Protein AF-A0A8X6IVR6-F1 (afdb_monomer_lite)

Radius of gyration: 20.41 Å; chains: 1; bounding box: 38×17×61 Å

InterPro domains:
  IPR033895 UDP-GlcNAc-dolichyl-phosphate GlcNAc phosphotransferase [PTHR10571] (2-65)

Structure (mmCIF, N/CA/C/O backbone):
data_AF-A0A8X6IVR6-F1
#
_entry.id   AF-A0A8X6IVR6-F1
#
loop_
_atom_site.group_PDB
_atom_site.id
_atom_site.type_symbol
_atom_site.label_atom_id
_atom_site.label_alt_id
_atom_site.label_comp_id
_atom_site.label_asym_id
_atom_site.label_entity_id
_atom_site.label_seq_id
_atom_site.pdbx_PDB_ins_code
_atom_site.Cartn_x
_atom_site.Cartn_y
_atom_site.Cartn_z
_atom_site.occupancy
_atom_site.B_iso_or_equiv
_atom_site.auth_seq_id
_atom_site.auth_comp_id
_atom_site.auth_asym_id
_atom_site.auth_atom_id
_atom_site.pdbx_PDB_model_num
ATOM 1 N N . MET A 1 1 ? -18.510 -7.009 9.661 1.00 58.91 1 MET A N 1
ATOM 2 C CA . MET A 1 1 ? -17.297 -7.722 9.197 1.00 58.91 1 MET A CA 1
ATOM 3 C C . MET A 1 1 ? -16.368 -8.123 10.351 1.00 58.91 1 MET A C 1
ATOM 5 O O . MET A 1 1 ? -16.481 -9.260 10.774 1.00 58.91 1 MET A O 1
ATOM 9 N N . PHE A 1 2 ? -15.546 -7.248 10.954 1.00 64.69 2 PHE A N 1
ATOM 10 C CA . PHE A 1 2 ? -14.637 -7.649 12.060 1.00 64.69 2 PHE A CA 1
ATOM 11 C C . PHE A 1 2 ? -15.349 -8.020 13.373 1.00 64.69 2 PHE A C 1
ATOM 13 O O . PHE A 1 2 ? -15.044 -9.042 13.978 1.00 64.69 2 PHE A O 1
ATOM 20 N N . LEU A 1 3 ? -16.379 -7.256 13.751 1.00 61.47 3 LEU A N 1
ATOM 21 C CA . LEU A 1 3 ? -17.237 -7.543 14.914 1.00 61.47 3 LEU A CA 1
ATOM 22 C C . LEU A 1 3 ? -18.067 -8.832 14.758 1.00 61.47 3 LEU A C 1
ATOM 24 O O . LEU A 1 3 ? -18.410 -9.467 15.747 1.00 61.47 3 LEU A O 1
ATOM 28 N N . GLN A 1 4 ? -18.383 -9.226 13.519 1.00 63.19 4 GLN A N 1
ATOM 29 C CA . GLN A 1 4 ? -19.100 -10.475 13.214 1.00 63.19 4 GLN A CA 1
ATOM 30 C C . GLN A 1 4 ? -18.167 -11.692 13.188 1.00 63.19 4 GLN A C 1
ATOM 32 O O . GLN A 1 4 ? -18.620 -12.800 13.445 1.00 63.19 4 GLN A O 1
ATOM 37 N N . ALA A 1 5 ? -16.877 -11.489 12.910 1.00 70.81 5 ALA A N 1
ATOM 38 C CA . ALA A 1 5 ? -15.852 -12.532 12.912 1.00 70.81 5 ALA A CA 1
ATOM 39 C C . ALA A 1 5 ? -15.220 -12.761 14.303 1.00 70.81 5 ALA A C 1
ATOM 41 O O . ALA A 1 5 ? -14.223 -13.466 14.404 1.00 70.81 5 ALA A O 1
ATOM 42 N N . ASN A 1 6 ? -15.765 -12.149 15.367 1.00 64.94 6 ASN A N 1
ATOM 43 C CA . ASN A 1 6 ? -15.202 -12.125 16.728 1.00 64.94 6 ASN A CA 1
ATOM 44 C C . ASN A 1 6 ? -13.756 -11.589 16.835 1.00 64.94 6 ASN A C 1
ATOM 46 O O . ASN A 1 6 ? -13.133 -11.726 17.882 1.00 64.94 6 ASN A O 1
ATOM 50 N N . LEU A 1 7 ? -13.244 -10.903 15.807 1.00 67.88 7 LEU A N 1
ATOM 51 C CA . LEU A 1 7 ? -11.981 -10.151 15.846 1.00 67.88 7 LEU A CA 1
ATOM 52 C C . LEU A 1 7 ? -12.213 -8.779 16.494 1.00 67.88 7 LEU A C 1
ATOM 54 O O . LEU A 1 7 ? -12.005 -7.722 15.891 1.00 67.88 7 LEU A O 1
ATOM 58 N N . CYS A 1 8 ? -12.752 -8.808 17.708 1.00 70.38 8 CYS A N 1
ATOM 59 C CA . CYS A 1 8 ? -13.100 -7.627 18.475 1.00 70.38 8 CYS A CA 1
ATOM 60 C C . CYS A 1 8 ? -12.772 -7.823 19.955 1.00 70.38 8 CYS A C 1
ATOM 62 O O . CYS A 1 8 ? -13.190 -8.809 20.561 1.00 70.38 8 CYS A O 1
ATOM 64 N N . GLY A 1 9 ? -12.083 -6.845 20.528 1.00 75.50 9 GLY A N 1
ATOM 65 C CA . GLY A 1 9 ? -11.727 -6.788 21.939 1.00 75.50 9 GLY A CA 1
ATOM 66 C C . GLY A 1 9 ? -12.481 -5.681 22.653 1.00 75.50 9 GLY A C 1
ATOM 67 O O . GLY A 1 9 ? -13.082 -4.807 22.027 1.00 75.50 9 GLY A O 1
ATOM 68 N N . CYS A 1 10 ? -12.460 -5.710 23.979 1.00 75.56 10 CYS A N 1
ATOM 69 C CA . CYS A 1 10 ? -12.894 -4.577 24.789 1.00 75.56 10 CYS A CA 1
ATOM 70 C C . CYS A 1 10 ? -11.670 -3.748 25.180 1.00 75.56 10 CYS A C 1
ATOM 72 O O . CYS A 1 10 ? -10.629 -4.302 25.528 1.00 75.56 10 CYS A O 1
ATOM 74 N N . ASP A 1 11 ? -11.814 -2.426 25.172 1.00 77.12 11 ASP A N 1
ATOM 75 C CA . ASP A 1 11 ? -10.792 -1.522 25.702 1.00 77.12 11 ASP A CA 1
ATOM 76 C C . ASP A 1 11 ? -10.655 -1.723 27.223 1.00 77.12 11 ASP A C 1
ATOM 78 O O . ASP A 1 11 ? -11.508 -1.296 28.000 1.00 77.12 11 ASP A O 1
ATOM 82 N N . LEU A 1 12 ? -9.579 -2.391 27.654 1.00 80.25 12 LEU A N 1
ATOM 83 C CA . LEU A 1 12 ? -9.291 -2.680 29.067 1.00 80.25 12 LEU A CA 1
ATOM 84 C C . LEU A 1 12 ? -9.000 -1.413 29.893 1.00 80.25 12 LEU A C 1
ATOM 86 O O . LEU A 1 12 ? -9.038 -1.466 31.122 1.00 80.25 12 LEU A O 1
ATOM 90 N N . GLY A 1 13 ? -8.715 -0.279 29.241 1.00 80.50 13 GLY A N 1
ATOM 91 C CA . GLY A 1 13 ? -8.443 1.004 29.888 1.00 80.50 13 GLY A CA 1
ATOM 92 C C . GLY A 1 13 ? -9.696 1.827 30.198 1.00 80.50 13 GLY A C 1
ATOM 93 O O . GLY A 1 13 ? -9.599 2.849 30.881 1.00 80.50 13 GLY A O 1
ATOM 94 N N . LYS A 1 14 ? -10.880 1.410 29.727 1.00 81.25 14 LYS A N 1
ATOM 95 C CA . LYS A 1 14 ? -12.146 2.127 29.940 1.00 81.25 14 LYS A CA 1
ATOM 96 C C . LYS A 1 14 ? -13.150 1.284 30.725 1.00 81.25 14 LYS A C 1
ATOM 98 O O . LYS A 1 14 ? -13.227 0.070 30.601 1.00 8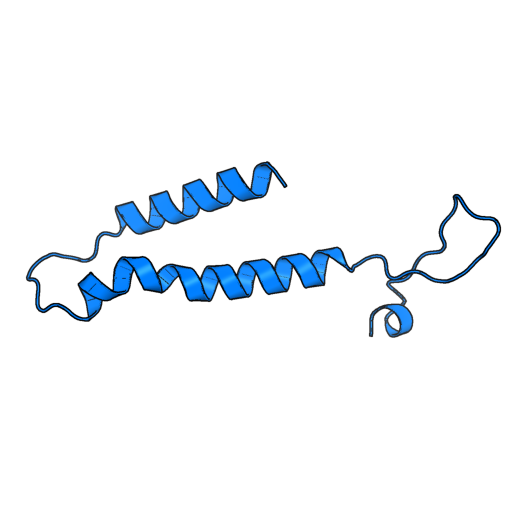1.25 14 LYS A O 1
ATOM 103 N N . ARG A 1 15 ? -13.987 1.959 31.529 1.00 77.62 15 ARG A N 1
ATOM 104 C CA . ARG A 1 15 ? -15.140 1.320 32.201 1.00 77.62 15 ARG A CA 1
ATOM 105 C C . ARG A 1 15 ? -16.228 0.889 31.210 1.00 77.62 15 ARG A C 1
ATOM 107 O O . ARG A 1 15 ? -17.018 0.009 31.541 1.00 77.62 15 ARG A O 1
ATOM 114 N N . SER A 1 16 ? -16.272 1.506 30.025 1.00 75.69 16 SER A N 1
ATOM 115 C CA . SER A 1 16 ? -17.155 1.067 28.942 1.00 75.69 16 SER A CA 1
ATOM 116 C C . SER A 1 16 ? -16.635 -0.233 28.334 1.00 75.69 16 SER A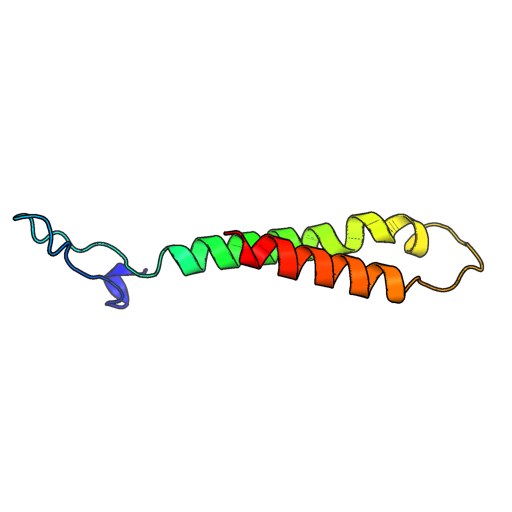 C 1
ATOM 118 O O . SER A 1 16 ? -15.452 -0.332 28.020 1.00 75.69 16 SER A O 1
ATOM 120 N N . LYS A 1 17 ? -17.521 -1.215 28.146 1.00 74.88 17 LYS A N 1
ATOM 121 C CA . LYS A 1 17 ? -17.202 -2.522 27.546 1.00 74.88 17 LYS A CA 1
ATOM 122 C C . LYS A 1 17 ? -17.586 -2.607 26.067 1.00 74.88 17 LYS A C 1
ATOM 124 O O . LYS A 1 17 ? -17.919 -3.687 25.576 1.00 74.88 17 LYS A O 1
ATOM 129 N N . ASP A 1 18 ? -17.550 -1.484 25.359 1.00 80.38 18 ASP A N 1
ATOM 130 C CA . ASP A 1 18 ? -17.818 -1.465 23.922 1.00 80.38 18 ASP A CA 1
ATOM 131 C C . ASP A 1 18 ? -16.799 -2.340 23.178 1.00 80.38 18 ASP A C 1
ATOM 133 O O . ASP A 1 18 ? -15.598 -2.313 23.462 1.00 80.38 18 ASP A O 1
ATOM 137 N N . LYS A 1 19 ? -17.286 -3.154 22.237 1.00 76.25 19 LYS A N 1
ATOM 138 C CA . LYS A 1 19 ? -16.438 -4.012 21.403 1.00 76.25 19 LYS A CA 1
ATOM 139 C C . LYS A 1 19 ? -15.798 -3.178 20.296 1.00 76.25 19 LYS A C 1
ATOM 141 O O . LYS A 1 19 ? -16.503 -2.569 19.493 1.00 76.25 19 LYS A O 1
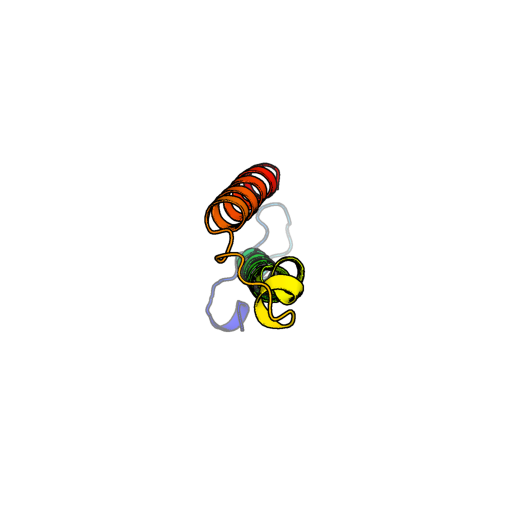ATOM 146 N N . ILE A 1 20 ? -14.475 -3.206 20.220 1.00 77.62 20 ILE A N 1
ATOM 147 C CA . ILE A 1 20 ? -13.662 -2.487 19.239 1.00 77.62 20 ILE A CA 1
ATOM 148 C C . ILE A 1 20 ? -12.999 -3.515 18.311 1.00 77.62 20 ILE A C 1
ATOM 150 O O . ILE A 1 20 ? -12.515 -4.540 18.789 1.00 77.62 20 ILE A O 1
ATOM 154 N N . PRO A 1 21 ? -12.983 -3.297 16.987 1.00 78.06 21 PRO A N 1
ATOM 155 C CA . PRO A 1 21 ? -12.288 -4.187 16.061 1.00 78.06 21 PRO A CA 1
ATOM 156 C C . PRO A 1 21 ? -10.764 -4.125 16.259 1.00 78.06 21 PRO A C 1
ATOM 158 O O . PRO A 1 21 ? -10.175 -3.051 16.171 1.00 78.06 21 PRO A O 1
ATOM 161 N N . GLU A 1 22 ? -10.115 -5.273 16.471 1.00 76.56 22 GLU A N 1
ATOM 162 C CA . GLU A 1 22 ? -8.663 -5.342 16.738 1.00 76.56 22 GLU A CA 1
ATOM 163 C C . GLU A 1 22 ? -7.818 -5.361 15.453 1.00 76.56 22 GLU A C 1
ATOM 165 O O . GLU A 1 22 ? -6.688 -4.885 15.427 1.00 76.56 22 GLU A O 1
ATOM 170 N N . ALA A 1 23 ? -8.375 -5.861 14.347 1.00 78.50 23 ALA A N 1
ATOM 171 C CA . ALA A 1 23 ? -7.636 -6.120 13.108 1.00 78.50 23 ALA A CA 1
ATOM 172 C C . ALA A 1 23 ? -7.691 -4.976 12.070 1.00 78.50 23 ALA A C 1
ATOM 174 O O . ALA A 1 23 ? -7.518 -5.211 10.874 1.00 78.50 23 ALA A O 1
ATOM 175 N N . MET A 1 24 ? -7.916 -3.726 12.492 1.00 80.62 24 MET A N 1
ATOM 176 C CA . MET A 1 24 ? -7.999 -2.580 11.565 1.00 80.62 24 MET A CA 1
ATOM 177 C C . MET A 1 24 ? -6.682 -2.311 10.816 1.00 80.62 24 MET A C 1
ATOM 179 O O . MET A 1 24 ? -6.706 -1.837 9.679 1.00 80.62 24 MET A O 1
ATOM 183 N N . GLY A 1 25 ? -5.538 -2.683 11.405 1.00 82.06 25 GLY A N 1
ATOM 184 C CA . GLY A 1 25 ? -4.227 -2.600 10.753 1.00 82.06 25 GLY A CA 1
ATOM 185 C C . GLY A 1 25 ? -4.117 -3.450 9.481 1.00 82.06 25 GLY A C 1
ATOM 186 O O . GLY A 1 25 ? -3.436 -3.049 8.543 1.00 82.06 25 GLY A O 1
ATOM 187 N N . VAL A 1 26 ? -4.858 -4.562 9.387 1.00 84.81 26 VAL A N 1
ATOM 188 C CA . VAL A 1 26 ? -4.881 -5.415 8.184 1.00 84.81 26 VAL A CA 1
ATOM 189 C C . VAL A 1 26 ? -5.502 -4.673 7.004 1.00 84.81 26 VAL A C 1
ATOM 191 O O . VAL A 1 26 ? -4.995 -4.758 5.892 1.00 84.81 26 VAL A O 1
ATOM 194 N N . VAL A 1 27 ? -6.559 -3.890 7.239 1.00 86.25 27 VAL A N 1
ATOM 195 C CA . VAL A 1 27 ? -7.189 -3.080 6.184 1.00 86.25 27 VAL A CA 1
ATOM 196 C C . VAL A 1 27 ? -6.214 -2.023 5.672 1.00 86.25 27 VAL A C 1
ATOM 198 O O . VAL A 1 27 ? -6.065 -1.863 4.463 1.00 86.25 27 VAL A O 1
ATOM 201 N N . CYS A 1 28 ? -5.517 -1.344 6.587 1.00 87.12 28 CYS A N 1
ATOM 202 C CA . CYS A 1 28 ? -4.492 -0.363 6.239 1.00 87.12 28 CYS A CA 1
ATOM 203 C C . CYS A 1 28 ? -3.361 -1.003 5.412 1.00 87.12 28 CYS A C 1
ATOM 205 O O . CYS A 1 28 ? -3.023 -0.506 4.339 1.00 87.12 28 CYS A O 1
ATOM 207 N N . GLY A 1 29 ? -2.852 -2.159 5.851 1.00 86.56 29 GLY A N 1
ATOM 208 C CA . GLY A 1 29 ? -1.833 -2.921 5.128 1.00 86.56 29 GLY A CA 1
ATOM 209 C C . GLY A 1 29 ? -2.297 -3.385 3.744 1.00 86.56 29 GLY A C 1
ATOM 210 O O . GLY A 1 29 ? -1.560 -3.246 2.773 1.00 86.56 29 GLY A O 1
ATOM 211 N N . CYS A 1 30 ? -3.534 -3.869 3.608 1.00 89.38 30 CYS A N 1
ATOM 212 C CA . CYS A 1 30 ? -4.090 -4.257 2.311 1.00 89.38 30 CYS A CA 1
ATOM 213 C C . CYS A 1 30 ? -4.168 -3.071 1.342 1.00 89.38 30 CYS A C 1
ATOM 215 O O . CYS A 1 30 ? -3.766 -3.205 0.188 1.00 89.38 30 CYS A O 1
ATOM 217 N N . VAL A 1 31 ? -4.651 -1.912 1.798 1.00 91.00 31 VAL A N 1
ATOM 218 C CA . VAL A 1 31 ? -4.709 -0.699 0.966 1.00 91.00 31 VAL A CA 1
ATOM 219 C C . VAL A 1 31 ? -3.303 -0.264 0.555 1.00 91.00 31 VAL A C 1
ATOM 221 O O . VAL A 1 31 ? -3.079 0.022 -0.619 1.00 91.00 31 VAL A O 1
ATOM 224 N N . PHE A 1 32 ? -2.344 -0.285 1.485 1.00 87.81 32 PHE A N 1
ATOM 225 C CA . PHE A 1 32 ? -0.944 0.016 1.195 1.00 87.81 32 PHE A CA 1
ATOM 226 C C . PHE A 1 32 ? -0.369 -0.907 0.113 1.00 87.81 32 PHE A C 1
ATOM 228 O O . PHE A 1 32 ? 0.159 -0.415 -0.881 1.00 87.81 32 PHE A O 1
ATOM 235 N N . LEU A 1 33 ? -0.533 -2.227 0.249 1.00 87.94 33 LEU A N 1
ATOM 236 C CA . LEU A 1 33 ? -0.041 -3.201 -0.732 1.00 87.94 33 LEU A CA 1
ATOM 237 C C . LEU A 1 33 ? -0.677 -3.004 -2.114 1.00 87.94 33 LEU A C 1
ATOM 239 O O . LEU A 1 33 ? 0.027 -3.051 -3.119 1.00 87.94 33 LEU A O 1
ATOM 243 N N . ILE A 1 34 ? -1.986 -2.735 -2.177 1.00 90.94 34 ILE A N 1
ATOM 244 C CA . ILE A 1 34 ? -2.690 -2.465 -3.440 1.00 90.94 34 ILE A CA 1
ATOM 245 C C . ILE A 1 34 ? -2.109 -1.226 -4.123 1.00 90.94 34 ILE A C 1
ATOM 247 O O . ILE A 1 34 ? -1.764 -1.280 -5.303 1.00 90.94 34 ILE A O 1
ATOM 251 N N . VAL A 1 35 ? -1.960 -0.121 -3.387 1.00 90.31 35 VAL A N 1
ATOM 252 C CA . VAL A 1 35 ? -1.343 1.103 -3.917 1.00 90.31 35 VAL A CA 1
ATOM 253 C C . VAL A 1 35 ? 0.076 0.805 -4.394 1.00 90.31 35 VAL A C 1
ATOM 255 O O . VAL A 1 35 ? 0.456 1.200 -5.493 1.00 90.31 35 VAL A O 1
ATOM 258 N N . MET A 1 36 ? 0.846 0.038 -3.627 1.00 85.25 36 MET A N 1
ATOM 259 C CA . MET A 1 36 ? 2.216 -0.306 -3.983 1.00 85.25 36 MET A CA 1
ATOM 260 C C . MET A 1 36 ? 2.298 -1.116 -5.283 1.00 85.25 36 MET A C 1
ATOM 262 O O . MET A 1 36 ? 3.135 -0.800 -6.127 1.00 85.25 36 MET A O 1
ATOM 266 N N . PHE A 1 37 ? 1.420 -2.105 -5.480 1.00 87.38 37 PHE A N 1
ATOM 267 C CA . PHE A 1 37 ? 1.353 -2.882 -6.721 1.00 87.38 37 PHE A CA 1
ATOM 268 C C . PHE A 1 37 ? 0.988 -2.025 -7.933 1.00 87.38 37 PHE A C 1
ATOM 270 O O . PHE A 1 37 ? 1.535 -2.235 -9.013 1.00 87.38 37 PHE A O 1
ATOM 277 N N . L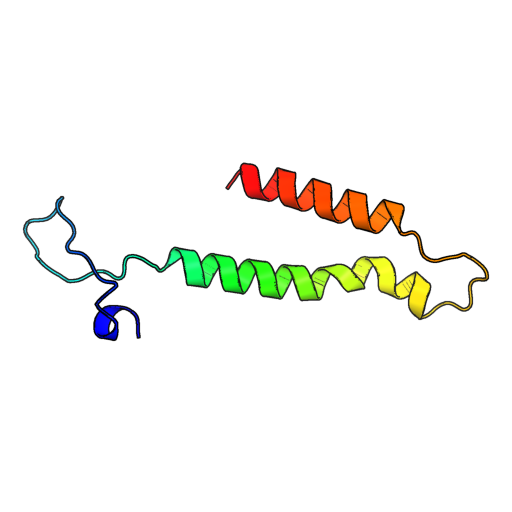EU A 1 38 ? 0.124 -1.025 -7.755 1.00 88.38 38 LEU A N 1
ATOM 278 C CA . LEU A 1 38 ? -0.239 -0.087 -8.820 1.00 88.38 38 LEU A CA 1
ATOM 279 C C . LEU A 1 38 ? 0.879 0.914 -9.139 1.00 88.38 38 LEU A C 1
ATOM 281 O O . LEU A 1 38 ? 1.010 1.341 -10.283 1.00 88.38 38 LEU A O 1
ATOM 285 N N . PHE A 1 39 ? 1.705 1.267 -8.153 1.00 86.06 39 PHE A N 1
ATOM 286 C CA . PHE A 1 39 ? 2.823 2.194 -8.333 1.00 86.06 39 PHE A CA 1
ATOM 287 C C . PHE A 1 39 ? 4.102 1.537 -8.865 1.00 86.06 39 PHE A C 1
ATOM 289 O O . PHE A 1 39 ? 4.919 2.241 -9.450 1.00 86.06 39 PHE A O 1
ATOM 296 N N . ILE A 1 40 ? 4.294 0.220 -8.704 1.00 86.06 40 ILE A N 1
ATOM 297 C CA . ILE A 1 40 ? 5.437 -0.511 -9.289 1.00 86.06 40 ILE A CA 1
ATOM 298 C C . ILE A 1 40 ? 5.587 -0.270 -10.797 1.00 86.06 40 ILE A C 1
ATOM 300 O O . ILE A 1 40 ? 6.695 0.061 -11.199 1.00 86.06 40 ILE A O 1
ATOM 304 N N . PRO A 1 41 ? 4.551 -0.410 -11.646 1.00 82.31 41 PRO A N 1
ATOM 305 C CA . PRO A 1 41 ? 4.730 -0.293 -13.089 1.00 82.31 41 PRO A CA 1
ATOM 306 C C . PRO A 1 41 ? 5.043 1.132 -13.552 1.00 82.31 41 PRO A C 1
ATOM 308 O O . PRO A 1 41 ? 5.736 1.272 -14.551 1.00 82.31 41 PRO A O 1
ATOM 311 N N . ILE A 1 42 ? 4.589 2.174 -12.840 1.00 86.00 42 ILE A N 1
ATOM 312 C CA . ILE A 1 42 ? 4.720 3.593 -13.232 1.00 86.00 42 ILE A CA 1
ATOM 313 C C . ILE A 1 42 ? 6.151 3.998 -13.651 1.00 86.00 42 ILE A C 1
ATOM 315 O O . ILE A 1 42 ? 6.301 4.493 -14.769 1.00 86.00 42 ILE A O 1
ATOM 319 N N . PRO A 1 43 ? 7.205 3.781 -12.838 1.00 82.31 43 PRO A N 1
ATOM 320 C CA . PRO A 1 43 ? 8.584 4.102 -13.223 1.00 82.31 43 PRO A CA 1
ATOM 321 C C . PRO A 1 43 ? 9.103 3.269 -14.405 1.00 82.31 43 PRO A C 1
ATOM 323 O O . PRO A 1 43 ? 10.001 3.711 -15.115 1.00 82.31 43 PRO A O 1
ATOM 326 N N . PHE A 1 44 ? 8.525 2.091 -14.663 1.00 80.50 44 PHE A N 1
ATOM 327 C CA . PHE A 1 44 ? 8.959 1.195 -15.737 1.00 80.50 44 PHE A CA 1
ATOM 328 C C . PHE A 1 44 ? 8.151 1.338 -17.036 1.00 80.50 44 PHE A C 1
ATOM 330 O O . PHE A 1 44 ? 8.512 0.723 -18.041 1.00 80.50 44 PHE A O 1
ATOM 337 N N . ILE A 1 45 ? 7.101 2.175 -17.070 1.00 80.88 45 ILE A N 1
ATOM 338 C CA . ILE A 1 45 ? 6.247 2.377 -18.259 1.00 80.88 45 ILE A CA 1
ATOM 339 C C . ILE A 1 45 ? 7.079 2.763 -19.489 1.00 80.88 45 ILE A C 1
ATOM 341 O O . ILE A 1 45 ? 6.783 2.319 -20.600 1.00 80.88 45 ILE A O 1
ATOM 345 N N . GLN A 1 46 ? 8.135 3.561 -19.312 1.00 76.50 46 GLN A N 1
ATOM 346 C CA . GLN A 1 46 ? 8.984 4.027 -20.414 1.00 76.50 46 GLN A CA 1
ATOM 347 C C . GLN A 1 46 ? 9.716 2.878 -21.121 1.00 76.50 46 GLN A C 1
ATOM 349 O O . GLN A 1 46 ? 9.859 2.921 -22.343 1.00 76.50 46 GLN A O 1
ATOM 354 N N . TYR A 1 47 ? 10.104 1.830 -20.388 1.00 75.44 47 TYR A N 1
ATOM 355 C CA . TYR A 1 47 ? 10.749 0.635 -20.943 1.00 75.44 47 TYR A CA 1
ATOM 356 C C . TYR A 1 47 ? 9.771 -0.281 -21.685 1.00 75.44 47 TYR A C 1
ATOM 358 O O . TYR A 1 47 ? 10.186 -1.055 -22.540 1.00 75.44 47 TYR A O 1
ATOM 366 N N . TRP A 1 48 ? 8.474 -0.205 -21.374 1.00 70.38 48 TRP A N 1
ATOM 367 C CA . TRP A 1 48 ? 7.434 -0.972 -22.071 1.00 70.38 48 TRP A CA 1
ATOM 368 C C . TRP A 1 48 ? 6.879 -0.247 -23.302 1.00 70.38 48 TRP A C 1
ATOM 370 O O . TRP A 1 48 ? 6.432 -0.892 -24.245 1.00 70.38 48 TRP A O 1
ATOM 380 N N . THR A 1 49 ? 6.879 1.088 -23.295 1.00 75.19 49 THR A N 1
ATOM 381 C CA . THR A 1 49 ? 6.249 1.912 -24.345 1.00 75.19 49 THR A CA 1
ATOM 382 C C . THR A 1 49 ? 7.232 2.438 -25.385 1.00 75.19 49 THR A C 1
ATOM 384 O O . THR A 1 49 ? 6.849 2.668 -26.533 1.00 75.19 49 THR A O 1
ATOM 387 N N . THR A 1 50 ? 8.503 2.606 -25.024 1.00 68.69 50 THR A N 1
ATOM 388 C CA . THR A 1 50 ? 9.529 3.064 -25.961 1.00 68.69 50 THR A CA 1
ATOM 389 C C . THR A 1 50 ? 10.168 1.845 -26.620 1.00 68.69 50 THR A C 1
ATOM 391 O O . THR A 1 50 ? 10.610 0.937 -25.927 1.00 68.69 50 THR A O 1
ATOM 394 N N . ASN A 1 51 ? 10.258 1.818 -27.955 1.00 62.22 51 ASN A N 1
ATOM 395 C CA . ASN A 1 51 ? 11.015 0.802 -28.706 1.00 62.22 51 ASN A CA 1
ATOM 396 C C . ASN A 1 51 ? 12.533 1.020 -28.533 1.00 62.22 51 ASN A C 1
ATOM 398 O O . ASN A 1 51 ? 13.272 1.261 -29.489 1.00 62.22 51 ASN A O 1
ATOM 402 N N . THR A 1 52 ? 13.011 1.010 -27.294 1.00 62.44 52 THR A N 1
ATOM 403 C CA . THR A 1 52 ? 14.431 1.051 -26.976 1.00 62.44 52 THR A CA 1
ATOM 404 C C . THR A 1 52 ? 15.001 -0.359 -27.111 1.00 62.44 52 THR A C 1
ATOM 406 O O . THR A 1 52 ? 14.433 -1.332 -26.632 1.00 62.44 52 THR A O 1
ATOM 409 N N . LYS A 1 53 ? 16.178 -0.498 -27.734 1.00 68.19 53 LYS A N 1
ATOM 410 C CA . LYS A 1 53 ? 16.949 -1.762 -27.732 1.00 68.19 53 LYS A CA 1
ATOM 411 C C . LYS A 1 53 ? 17.554 -2.085 -26.352 1.00 68.19 53 LYS A C 1
ATOM 413 O O . LYS A 1 53 ? 18.439 -2.930 -26.253 1.00 68.19 53 LYS A O 1
ATOM 418 N N . VAL A 1 54 ? 17.150 -1.353 -25.315 1.00 71.75 54 VAL A N 1
ATOM 419 C CA . VAL A 1 54 ? 17.731 -1.415 -23.977 1.00 71.75 54 VAL A CA 1
ATOM 420 C C . VAL A 1 54 ? 16.975 -2.494 -23.198 1.00 71.75 54 VAL A C 1
ATOM 422 O O . VAL A 1 54 ? 15.747 -2.426 -23.131 1.00 71.75 54 VAL A O 1
ATOM 425 N N . PRO A 1 55 ? 17.665 -3.507 -22.651 1.00 76.81 55 PRO A N 1
ATOM 426 C CA . PRO A 1 55 ? 17.020 -4.556 -21.874 1.00 76.81 55 PRO A CA 1
ATOM 427 C C . PRO A 1 55 ? 16.397 -3.983 -20.596 1.00 76.81 55 PRO A C 1
ATOM 429 O O . PRO A 1 55 ? 16.877 -2.991 -20.049 1.00 76.81 55 PRO A O 1
ATOM 432 N N . PHE A 1 56 ? 15.331 -4.624 -20.116 1.00 79.56 56 PHE A N 1
ATOM 433 C CA . PHE A 1 56 ? 14.624 -4.204 -18.908 1.00 79.56 56 PHE A CA 1
ATOM 434 C C . PHE A 1 56 ? 15.577 -4.126 -17.693 1.00 79.56 56 PHE A C 1
ATOM 436 O O . PHE A 1 56 ? 16.324 -5.078 -17.440 1.00 79.56 56 PHE A O 1
ATOM 443 N N . PRO A 1 57 ? 15.561 -3.029 -16.913 1.00 80.44 57 PRO A N 1
ATOM 444 C CA . PRO A 1 57 ? 16.461 -2.852 -15.778 1.00 80.44 57 PRO A CA 1
ATOM 445 C C . PRO A 1 57 ? 15.965 -3.626 -14.545 1.00 80.44 57 PRO A C 1
ATOM 447 O O . PRO A 1 57 ? 15.306 -3.096 -13.655 1.00 80.44 57 PRO A O 1
ATOM 450 N N . HIS A 1 58 ? 16.316 -4.909 -14.462 1.00 80.38 58 HIS A N 1
ATOM 451 C CA . HIS A 1 58 ? 15.938 -5.764 -13.326 1.00 80.38 58 HIS A CA 1
ATOM 452 C C . HIS A 1 58 ? 16.535 -5.311 -11.978 1.00 80.38 58 HIS A C 1
ATOM 454 O O . HIS A 1 58 ? 15.932 -5.545 -10.932 1.00 80.38 58 HIS A O 1
ATOM 460 N N . HIS A 1 59 ? 17.698 -4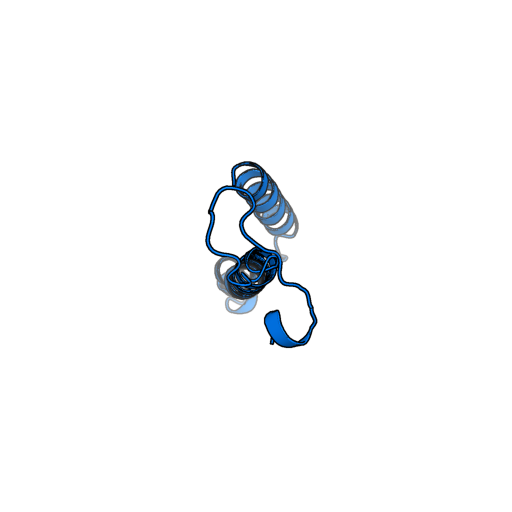.654 -11.992 1.00 81.00 59 HIS A N 1
ATOM 461 C CA . HIS A 1 59 ? 18.368 -4.165 -10.783 1.00 81.00 59 HIS A CA 1
ATOM 462 C C . HIS A 1 59 ? 17.611 -2.993 -10.137 1.00 81.00 59 HIS A C 1
ATOM 464 O O . HIS A 1 59 ? 17.378 -3.016 -8.931 1.00 81.00 59 HIS A O 1
ATOM 470 N N . GLU A 1 60 ? 17.118 -2.043 -10.937 1.00 77.75 60 GLU A N 1
ATOM 471 C CA . GLU A 1 60 ? 16.313 -0.908 -10.458 1.00 77.75 60 GLU A CA 1
ATOM 472 C C . GLU A 1 60 ? 15.006 -1.372 -9.803 1.00 77.75 60 GLU A C 1
ATOM 474 O O . GLU A 1 60 ? 14.544 -0.778 -8.830 1.00 77.75 60 GLU A O 1
ATOM 479 N N . LEU A 1 61 ? 14.426 -2.475 -10.288 1.00 77.81 61 LEU A N 1
ATOM 480 C CA . LEU A 1 61 ? 13.255 -3.086 -9.662 1.00 77.81 61 LEU A CA 1
ATOM 481 C C . LEU A 1 61 ? 13.592 -3.663 -8.279 1.00 77.81 61 LEU A C 1
ATOM 483 O O . LEU A 1 61 ? 12.866 -3.397 -7.324 1.00 77.81 61 LEU A O 1
ATOM 487 N N . SER A 1 62 ? 14.716 -4.373 -8.148 1.00 77.06 62 SER A N 1
ATOM 488 C CA . SER A 1 62 ? 15.156 -4.925 -6.858 1.00 77.06 62 SER A CA 1
ATOM 489 C C . SER A 1 62 ? 15.519 -3.844 -5.828 1.00 77.06 62 SER A C 1
ATOM 491 O O . SER A 1 62 ? 15.220 -3.978 -4.641 1.00 77.06 62 SER A O 1
ATOM 493 N N . GLU A 1 63 ? 16.102 -2.729 -6.273 1.00 80.06 63 GLU A N 1
ATOM 494 C CA . GLU A 1 63 ? 16.424 -1.587 -5.412 1.00 80.06 63 GLU A CA 1
ATOM 495 C C . GLU A 1 63 ? 15.166 -0.826 -4.981 1.00 80.06 63 GLU A C 1
ATOM 497 O O . GLU A 1 63 ? 15.023 -0.475 -3.807 1.00 80.06 63 GLU A O 1
ATOM 502 N N . ALA A 1 64 ? 14.211 -0.634 -5.898 1.00 74.31 64 ALA A N 1
ATOM 503 C CA . ALA A 1 64 ? 12.917 -0.039 -5.586 1.00 74.31 64 ALA A CA 1
ATOM 504 C C . ALA A 1 64 ? 12.126 -0.885 -4.575 1.00 74.31 64 ALA A C 1
ATOM 506 O O . ALA A 1 64 ? 11.423 -0.325 -3.735 1.00 74.31 64 ALA A O 1
ATOM 507 N N . GLU A 1 65 ? 12.241 -2.215 -4.619 1.00 72.38 65 GLU A N 1
ATOM 508 C CA . GLU A 1 65 ? 11.690 -3.106 -3.593 1.00 72.38 65 GLU A CA 1
ATOM 509 C C . GLU A 1 65 ? 12.415 -2.946 -2.253 1.00 72.38 65 GLU A C 1
ATOM 511 O O . GLU A 1 65 ? 11.764 -2.763 -1.226 1.00 72.38 65 GLU A O 1
ATOM 516 N N . SER A 1 66 ? 13.748 -2.911 -2.251 1.00 74.69 66 SER A N 1
ATOM 517 C CA . SER A 1 66 ? 14.551 -2.751 -1.030 1.00 74.69 66 SER A CA 1
ATOM 518 C C . SER A 1 66 ? 14.276 -1.426 -0.294 1.00 74.69 66 SER A C 1
ATOM 520 O O . SER A 1 66 ? 14.110 -1.403 0.928 1.00 74.69 66 SER A O 1
ATOM 522 N N . LEU A 1 67 ? 14.109 -0.320 -1.029 1.00 71.00 67 LEU A N 1
ATOM 523 C CA . LEU A 1 67 ? 13.704 0.978 -0.467 1.00 71.00 67 LEU A CA 1
ATOM 524 C C . LEU A 1 67 ? 12.311 0.938 0.177 1.00 71.00 67 LEU A C 1
ATOM 526 O O . LEU A 1 67 ? 12.081 1.580 1.204 1.00 71.00 67 LEU A O 1
ATOM 530 N N . LYS A 1 68 ? 11.382 0.157 -0.385 1.00 68.75 68 LYS A N 1
ATOM 531 C CA . LYS A 1 68 ? 10.044 -0.035 0.193 1.00 68.75 68 LYS A CA 1
ATOM 532 C C . LYS A 1 68 ? 10.103 -0.844 1.483 1.00 68.75 68 LYS A C 1
ATOM 534 O O . LYS A 1 68 ? 9.423 -0.484 2.439 1.00 68.75 68 LYS A O 1
ATOM 539 N N . TYR A 1 69 ? 10.954 -1.869 1.544 1.00 67.25 69 TYR A N 1
ATOM 540 C CA . TYR A 1 69 ? 11.217 -2.609 2.781 1.00 67.25 69 TYR A CA 1
ATOM 541 C C . TYR A 1 69 ? 11.782 -1.703 3.877 1.00 67.25 69 TYR A C 1
ATOM 543 O O . TYR A 1 69 ? 11.317 -1.762 5.013 1.00 67.25 69 TYR A O 1
ATOM 551 N N . TYR A 1 70 ? 12.723 -0.819 3.533 1.00 68.38 70 TYR A N 1
ATOM 552 C CA . TYR A 1 70 ? 13.279 0.143 4.485 1.00 68.38 70 TYR A CA 1
ATOM 553 C C . TYR A 1 70 ? 12.221 1.135 4.980 1.00 68.38 70 TYR A C 1
ATOM 555 O O . TYR A 1 70 ? 12.125 1.380 6.178 1.00 68.38 70 TYR A O 1
ATOM 563 N N . SER A 1 71 ? 11.376 1.657 4.086 1.00 65.00 71 SER A N 1
ATOM 564 C CA . SER A 1 71 ? 10.291 2.571 4.465 1.00 65.00 71 SER A CA 1
ATOM 565 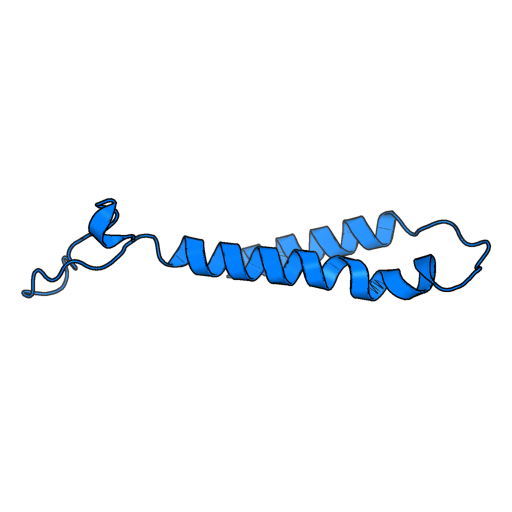C C . SER A 1 71 ? 9.205 1.899 5.313 1.00 65.00 71 SER A C 1
ATOM 567 O O . SER A 1 71 ? 8.620 2.561 6.165 1.00 65.00 71 SER A O 1
ATOM 569 N N . MET A 1 72 ? 8.928 0.610 5.095 1.00 63.09 72 MET A N 1
ATOM 570 C CA . MET A 1 72 ? 7.935 -0.149 5.864 1.00 63.09 72 MET A CA 1
ATOM 571 C C . MET A 1 72 ? 8.427 -0.494 7.277 1.00 63.09 72 MET A C 1
ATOM 573 O O . MET A 1 72 ? 7.613 -0.703 8.163 1.00 63.09 72 MET A O 1
ATOM 577 N N . HIS A 1 73 ? 9.743 -0.507 7.504 1.00 61.19 73 HIS A N 1
ATOM 578 C CA . HIS A 1 73 ? 10.346 -0.741 8.820 1.00 61.19 73 HIS A CA 1
ATOM 579 C C . HIS A 1 73 ? 10.317 0.491 9.751 1.00 61.19 73 HIS A C 1
ATOM 581 O O . HIS A 1 73 ? 10.639 0.365 10.932 1.00 61.19 73 HIS A O 1
ATOM 587 N N . PHE A 1 74 ? 9.969 1.672 9.221 1.00 53.00 74 PHE A N 1
ATOM 588 C CA . PHE A 1 74 ? 9.848 2.944 9.954 1.00 53.00 74 PHE A CA 1
ATOM 589 C C . PHE A 1 74 ? 8.389 3.355 10.253 1.00 53.00 74 PHE A C 1
ATOM 591 O O . PHE A 1 74 ? 8.168 4.437 10.801 1.00 53.00 74 PHE A O 1
ATOM 598 N N . LEU A 1 75 ? 7.413 2.508 9.905 1.00 48.88 75 LEU A N 1
ATOM 599 C CA . LEU A 1 75 ? 5.991 2.616 10.268 1.00 48.88 75 LEU A CA 1
ATOM 600 C C . LEU A 1 75 ? 5.647 1.585 11.348 1.00 48.88 75 LEU A C 1
ATOM 602 O O . LEU A 1 75 ? 4.813 1.925 12.216 1.00 48.88 75 LEU A O 1
#

Secondary structure (DSSP, 8-state):
-TTTTT-EEE-TTSS---EEES-HHHHHHHHHHHHHHHHSHHHHHHHHHS--SPPP-HHHHHHHHHHHHHHHTT-

pLDDT: mean 76.1, std 9.07, range [48.88, 91.0]

Organism: Trichonephila clavata (NCBI:txid2740835)

Foldseek 3Di:
DQVVVVQWAADPVDPDRDTDRPVVVVVVVVVVVVVVVVVLCVVVVCVVPDPDPDDRDPVVSVVVVVVVVVVVVVD

Sequence (75 aa):
MFLQANLCGCDLGKRSKDKIPEAMGVVCGCVFLIVMFLFIPIPFIQYWTTNTKVPFPHHELSEAESLKYYSMHFL